Protein AF-A0AA41FDZ3-F1 (afdb_monomer)

Structure (mmCIF, N/CA/C/O backbone):
data_AF-A0AA41FDZ3-F1
#
_entry.id   AF-A0AA41FDZ3-F1
#
loop_
_atom_site.group_PDB
_atom_site.id
_atom_site.type_symbol
_atom_site.label_atom_id
_atom_site.label_alt_id
_atom_site.label_comp_id
_atom_site.label_asym_id
_atom_site.label_entity_id
_atom_site.label_seq_id
_atom_site.pdbx_PDB_ins_code
_atom_site.Cartn_x
_atom_site.Cartn_y
_atom_site.Cartn_z
_atom_site.occupancy
_atom_site.B_iso_or_equiv
_atom_site.auth_seq_id
_atom_site.auth_comp_id
_atom_site.auth_asym_id
_atom_site.auth_atom_id
_atom_site.pdbx_PDB_model_num
ATOM 1 N N . MET A 1 1 ? 16.816 -4.335 -34.795 1.00 42.72 1 MET A N 1
ATOM 2 C CA . MET A 1 1 ? 16.617 -2.910 -34.447 1.00 42.72 1 MET A CA 1
ATOM 3 C C . MET A 1 1 ? 17.411 -2.655 -33.174 1.00 42.72 1 MET A C 1
ATOM 5 O O . MET A 1 1 ? 17.100 -3.293 -32.180 1.00 42.72 1 MET A O 1
ATOM 9 N N . HIS A 1 2 ? 18.463 -1.833 -33.199 1.00 54.09 2 HIS A N 1
ATOM 10 C CA . HIS A 1 2 ? 19.161 -1.452 -31.965 1.00 54.09 2 HIS A CA 1
ATOM 11 C C . HIS A 1 2 ? 18.330 -0.375 -31.263 1.00 54.09 2 HIS A C 1
ATOM 13 O O . HIS A 1 2 ? 18.181 0.725 -31.790 1.00 54.09 2 HIS A O 1
ATOM 19 N N . LEU A 1 3 ? 17.732 -0.713 -30.120 1.00 62.69 3 LEU A N 1
ATOM 20 C CA . LEU A 1 3 ? 17.061 0.259 -29.259 1.00 62.69 3 LEU A CA 1
ATOM 21 C C . LEU A 1 3 ? 18.139 1.152 -28.636 1.00 62.69 3 LEU A C 1
ATOM 23 O O . LEU A 1 3 ? 18.969 0.676 -27.866 1.00 62.69 3 LEU A O 1
ATOM 27 N N . TYR A 1 4 ? 18.158 2.428 -29.016 1.00 70.69 4 TYR A N 1
ATOM 28 C CA . TYR A 1 4 ? 19.061 3.422 -28.443 1.00 70.69 4 TYR A CA 1
ATOM 29 C C . TYR A 1 4 ? 18.312 4.213 -27.369 1.00 70.69 4 TYR A C 1
ATOM 31 O O . TYR A 1 4 ? 17.292 4.840 -27.659 1.00 70.69 4 TYR A O 1
ATOM 39 N N . PHE A 1 5 ? 18.808 4.167 -26.134 1.00 79.25 5 PHE A N 1
ATOM 40 C CA . PHE A 1 5 ? 18.251 4.897 -24.995 1.00 79.25 5 PHE A CA 1
ATOM 41 C C . PHE A 1 5 ? 19.220 6.001 -24.575 1.00 79.25 5 PHE A C 1
ATOM 43 O O . PHE A 1 5 ? 20.420 5.750 -24.470 1.00 79.25 5 PHE A O 1
ATOM 50 N N . HIS A 1 6 ? 18.712 7.204 -24.299 1.00 76.25 6 HIS A N 1
ATOM 51 C CA . HIS A 1 6 ? 19.544 8.338 -23.883 1.00 76.25 6 HIS A CA 1
ATOM 52 C C . HIS A 1 6 ? 19.750 8.356 -22.366 1.00 76.25 6 HIS A C 1
ATOM 54 O O . HIS A 1 6 ? 20.737 8.902 -21.877 1.00 76.25 6 HIS A O 1
ATOM 60 N N . THR A 1 7 ? 18.842 7.730 -21.605 1.00 83.00 7 THR A N 1
ATOM 61 C CA . THR A 1 7 ? 18.973 7.579 -20.150 1.00 83.00 7 THR A CA 1
ATOM 62 C C . THR A 1 7 ? 18.513 6.207 -19.654 1.00 83.00 7 THR A C 1
ATOM 64 O O . THR A 1 7 ? 17.629 5.573 -20.232 1.00 83.00 7 THR A O 1
ATOM 67 N N . ASN A 1 8 ? 19.036 5.779 -18.499 1.00 83.69 8 ASN A N 1
ATOM 68 C CA . ASN A 1 8 ? 18.531 4.594 -17.793 1.00 83.69 8 ASN A CA 1
ATOM 69 C C . ASN A 1 8 ? 17.042 4.733 -17.412 1.00 83.69 8 ASN A C 1
ATOM 71 O O . ASN A 1 8 ? 16.333 3.737 -17.327 1.00 83.69 8 ASN A O 1
ATOM 75 N N . THR A 1 9 ? 16.535 5.957 -17.225 1.00 85.44 9 THR A N 1
ATOM 76 C CA . THR A 1 9 ? 15.107 6.179 -16.934 1.00 85.44 9 THR A CA 1
ATOM 77 C C . THR A 1 9 ? 14.235 5.850 -18.146 1.00 85.44 9 THR A C 1
ATOM 79 O O . THR A 1 9 ? 13.208 5.195 -17.995 1.00 85.44 9 THR A O 1
ATOM 82 N N . GLU A 1 10 ? 14.646 6.259 -19.349 1.00 85.44 10 GLU A N 1
ATOM 83 C CA . GLU A 1 10 ? 13.947 5.917 -20.597 1.00 85.44 10 GLU A CA 1
ATOM 84 C C . GLU A 1 10 ? 13.935 4.410 -20.844 1.00 85.44 10 GLU A C 1
ATOM 86 O O . GLU A 1 10 ? 12.889 3.847 -21.166 1.00 85.44 10 GLU A O 1
ATOM 91 N N . MET A 1 11 ? 15.079 3.757 -20.633 1.00 86.38 11 MET A N 1
ATOM 92 C CA . MET A 1 11 ? 15.204 2.307 -20.759 1.00 86.38 11 MET A CA 1
ATOM 93 C C . MET A 1 11 ? 14.296 1.574 -19.762 1.00 86.38 11 MET A C 1
ATOM 95 O O . MET A 1 11 ? 13.554 0.672 -20.147 1.00 86.38 11 MET A O 1
ATOM 99 N N . ALA A 1 12 ? 14.283 2.003 -18.495 1.00 88.50 12 ALA A N 1
ATOM 100 C CA . ALA A 1 12 ? 13.387 1.445 -17.485 1.00 88.50 12 ALA A CA 1
ATOM 101 C C . ALA A 1 12 ? 11.914 1.638 -17.873 1.00 88.50 12 ALA A C 1
ATOM 103 O O . ALA A 1 12 ? 11.141 0.686 -17.830 1.00 88.50 12 ALA A O 1
ATOM 104 N N . LEU A 1 13 ? 11.520 2.841 -18.307 1.00 89.50 13 LEU A N 1
ATOM 105 C CA . LEU A 1 13 ? 10.152 3.117 -18.752 1.00 89.50 13 LEU A CA 1
ATOM 106 C C . LEU A 1 13 ? 9.740 2.239 -19.934 1.00 89.50 13 LEU A C 1
ATOM 108 O O . LEU A 1 13 ? 8.601 1.780 -19.970 1.00 89.50 13 LEU A O 1
ATOM 112 N N . TYR A 1 14 ? 10.640 2.006 -20.887 1.00 89.81 14 TYR A N 1
ATOM 113 C CA . TYR A 1 14 ? 10.368 1.147 -22.033 1.00 89.81 14 TYR A CA 1
ATOM 114 C C . TYR A 1 14 ? 10.029 -0.281 -21.594 1.00 89.81 14 TYR A C 1
ATOM 116 O O . TYR A 1 14 ? 8.976 -0.798 -21.967 1.00 89.81 14 TYR A O 1
ATOM 124 N N . TYR A 1 15 ? 10.869 -0.889 -20.754 1.00 89.62 15 TYR A N 1
ATOM 125 C CA . TYR A 1 15 ? 10.647 -2.258 -20.290 1.00 89.62 15 TYR A CA 1
ATOM 126 C C . TYR A 1 15 ? 9.465 -2.380 -19.327 1.00 89.62 15 TYR A C 1
ATOM 128 O O . TYR A 1 15 ? 8.700 -3.332 -19.439 1.00 89.62 15 TYR A O 1
ATOM 136 N N . ILE A 1 16 ? 9.243 -1.395 -18.452 1.00 90.75 16 ILE A N 1
ATOM 137 C CA . ILE A 1 16 ? 8.047 -1.345 -17.597 1.00 90.75 16 ILE A CA 1
ATOM 138 C C . ILE A 1 16 ? 6.779 -1.326 -18.460 1.00 90.75 16 ILE A C 1
ATOM 140 O O . ILE A 1 16 ? 5.866 -2.110 -18.229 1.00 90.75 16 ILE A O 1
ATOM 144 N N . LYS A 1 17 ? 6.720 -0.458 -19.479 1.00 90.12 17 LYS A N 1
ATOM 145 C CA . LYS A 1 17 ? 5.572 -0.387 -20.398 1.00 90.12 17 LYS A CA 1
ATOM 146 C C . LYS A 1 17 ? 5.414 -1.647 -21.245 1.00 90.12 17 LYS A C 1
ATOM 148 O O . LYS A 1 17 ? 4.307 -1.939 -21.674 1.00 90.12 17 LYS A O 1
ATOM 153 N N . ALA A 1 18 ? 6.509 -2.340 -21.554 1.00 89.94 18 ALA A N 1
ATOM 154 C CA . ALA A 1 18 ? 6.465 -3.598 -22.289 1.00 89.94 18 ALA A CA 1
ATOM 155 C C . ALA A 1 18 ? 5.857 -4.720 -21.442 1.00 89.94 18 ALA A C 1
ATOM 157 O O . ALA A 1 18 ? 5.025 -5.451 -21.966 1.00 89.94 18 ALA A O 1
ATOM 158 N N . LEU A 1 19 ? 6.238 -4.807 -20.161 1.00 90.12 19 LEU A N 1
ATOM 159 C CA . LEU A 1 19 ? 5.681 -5.774 -19.216 1.00 90.12 19 LEU A CA 1
ATOM 160 C C . LEU A 1 19 ? 4.192 -5.512 -18.991 1.00 90.12 19 LEU A C 1
ATOM 162 O O . LEU A 1 19 ? 3.376 -6.353 -19.311 1.00 90.12 19 LEU A O 1
ATOM 166 N N . LEU A 1 20 ? 3.835 -4.293 -18.579 1.00 88.00 20 LEU A N 1
ATOM 167 C CA . LEU A 1 20 ? 2.453 -3.935 -18.237 1.00 88.00 20 LEU A CA 1
ATOM 168 C C . LEU A 1 20 ? 1.492 -3.892 -19.445 1.00 88.00 20 LEU A C 1
ATOM 170 O O . LEU A 1 20 ? 0.330 -3.532 -19.279 1.00 88.00 20 LEU A O 1
ATOM 174 N N . ARG A 1 21 ? 1.961 -4.165 -20.671 1.00 86.62 21 ARG A N 1
ATOM 175 C CA . ARG A 1 21 ? 1.150 -4.068 -21.898 1.00 86.62 21 ARG A CA 1
ATOM 176 C C . ARG A 1 21 ? 0.067 -5.143 -21.975 1.00 86.62 21 ARG A C 1
ATOM 178 O O . ARG A 1 21 ? -0.922 -4.941 -22.676 1.00 86.62 21 ARG A O 1
ATOM 185 N N . ASP A 1 22 ? 0.271 -6.271 -21.308 1.00 83.94 22 ASP A N 1
ATOM 186 C CA . ASP A 1 22 ? -0.723 -7.343 -21.185 1.00 83.94 22 ASP A CA 1
ATOM 187 C C . ASP A 1 22 ? -2.006 -6.888 -20.469 1.00 83.94 22 ASP A C 1
ATOM 189 O O . ASP A 1 22 ? -3.071 -7.459 -20.694 1.00 83.94 22 ASP A O 1
ATOM 193 N N . GLY A 1 23 ? -1.928 -5.801 -19.696 1.00 78.88 23 GLY A N 1
ATOM 194 C CA . GLY A 1 23 ? -3.042 -5.287 -18.917 1.00 78.88 23 GLY A CA 1
ATOM 195 C C . GLY A 1 23 ? -3.265 -6.060 -17.621 1.00 78.88 23 GLY A C 1
ATOM 196 O O . GLY A 1 23 ? -4.296 -5.839 -16.990 1.00 78.88 23 GLY A O 1
ATOM 197 N N . ASP A 1 24 ? -2.328 -6.911 -17.201 1.00 83.38 24 ASP A N 1
ATOM 198 C CA . ASP A 1 24 ? -2.421 -7.693 -15.969 1.00 83.38 24 ASP A CA 1
ATOM 199 C C . ASP A 1 24 ? -1.805 -6.957 -14.760 1.00 83.38 24 ASP A C 1
ATOM 201 O O . ASP A 1 24 ? -1.210 -5.877 -14.861 1.00 83.38 24 ASP A O 1
ATOM 205 N N . GLU A 1 25 ? -2.030 -7.497 -13.556 1.00 87.06 25 GLU A N 1
ATOM 206 C CA . GLU A 1 25 ? -1.458 -6.955 -12.321 1.00 87.06 25 GLU A CA 1
ATOM 207 C C . GLU A 1 25 ? -0.028 -7.464 -12.107 1.00 87.06 25 GLU A C 1
ATOM 209 O O . GLU A 1 25 ? 0.167 -8.652 -11.856 1.00 87.06 25 GLU A O 1
ATOM 214 N N . HIS A 1 26 ? 0.957 -6.562 -12.041 1.00 88.50 26 HIS A N 1
ATOM 215 C CA . HIS A 1 26 ? 2.345 -6.939 -11.755 1.00 88.50 26 HIS A CA 1
ATOM 216 C C . HIS A 1 26 ? 2.837 -6.365 -10.420 1.00 88.50 26 HIS A C 1
ATOM 218 O O . HIS A 1 26 ? 2.756 -5.148 -10.183 1.00 88.50 26 HIS A O 1
ATOM 224 N N . PRO A 1 27 ? 3.373 -7.204 -9.514 1.00 90.50 27 PRO A N 1
ATOM 225 C CA . PRO A 1 27 ? 4.053 -6.751 -8.317 1.00 90.50 27 PRO A CA 1
ATOM 226 C C . PRO A 1 27 ? 5.405 -6.107 -8.644 1.00 90.50 27 PRO A C 1
ATOM 228 O O . PRO A 1 27 ? 6.071 -6.418 -9.626 1.00 90.50 27 PRO A O 1
ATOM 231 N N . MET A 1 28 ? 5.854 -5.229 -7.749 1.00 89.38 28 MET A N 1
ATOM 232 C CA . MET A 1 28 ? 7.104 -4.484 -7.880 1.00 89.38 28 MET A CA 1
ATOM 233 C C . MET A 1 28 ? 8.313 -5.409 -8.074 1.00 89.38 28 MET A C 1
ATOM 235 O O . MET A 1 28 ? 9.204 -5.075 -8.845 1.00 89.38 28 MET A O 1
ATOM 239 N N . SER A 1 29 ? 8.347 -6.552 -7.382 1.00 90.25 29 SER A N 1
ATOM 240 C CA . SER A 1 29 ? 9.418 -7.548 -7.512 1.00 90.25 29 SER A CA 1
ATOM 241 C C . SER A 1 29 ? 9.530 -8.084 -8.936 1.00 90.25 29 SER A C 1
ATOM 243 O O . SER A 1 29 ? 10.619 -8.099 -9.489 1.00 90.25 29 SER A O 1
ATOM 245 N N . GLU A 1 30 ? 8.404 -8.423 -9.560 1.00 90.88 30 GLU A N 1
ATOM 246 C CA . GLU A 1 30 ? 8.377 -8.925 -10.934 1.00 90.88 30 GLU A CA 1
ATOM 247 C C . GLU A 1 30 ? 8.815 -7.850 -11.932 1.00 90.88 30 GLU A C 1
ATOM 249 O O . GLU A 1 30 ? 9.619 -8.111 -12.823 1.00 90.88 30 GLU A O 1
ATOM 254 N N . ILE A 1 31 ? 8.362 -6.608 -11.730 1.00 90.38 31 ILE A N 1
ATOM 255 C CA . ILE A 1 31 ? 8.790 -5.466 -12.546 1.00 90.38 31 ILE A CA 1
ATOM 256 C C . ILE A 1 31 ? 10.305 -5.254 -12.421 1.00 90.38 31 ILE A C 1
ATOM 258 O O . ILE A 1 31 ? 10.975 -4.989 -13.420 1.00 90.38 31 ILE A O 1
ATOM 262 N N . TYR A 1 32 ? 10.862 -5.372 -11.213 1.00 89.94 32 TYR A N 1
ATOM 263 C CA . TYR A 1 32 ? 12.305 -5.278 -11.005 1.00 89.94 32 TYR A CA 1
ATOM 264 C C . TYR A 1 32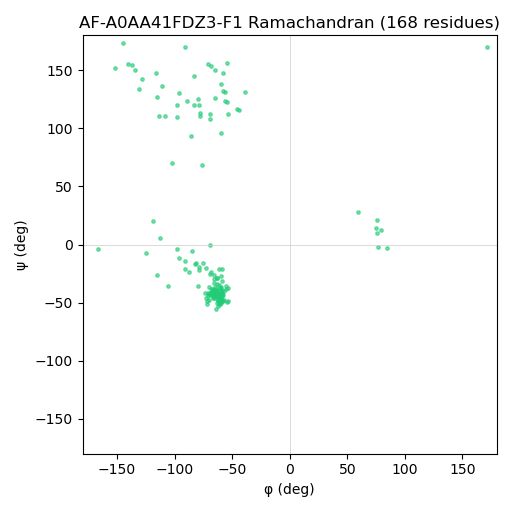 ? 13.057 -6.375 -11.734 1.00 89.94 32 TYR A C 1
ATOM 266 O O . TYR A 1 32 ? 13.977 -6.058 -12.487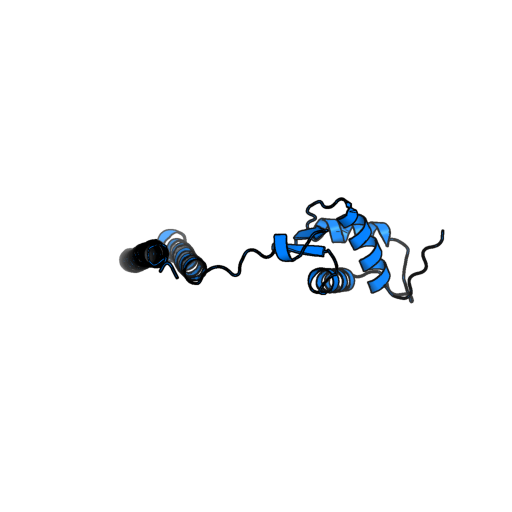 1.00 89.94 32 TYR A O 1
ATOM 274 N N . ASP A 1 33 ? 12.672 -7.628 -11.514 1.00 90.12 33 ASP A N 1
ATOM 275 C CA . ASP A 1 33 ? 13.351 -8.778 -12.096 1.00 90.12 33 ASP A CA 1
ATOM 276 C C . ASP A 1 33 ? 13.309 -8.684 -13.620 1.00 90.12 33 ASP A C 1
ATOM 278 O O . ASP A 1 33 ? 14.354 -8.743 -14.263 1.00 90.12 33 ASP A O 1
ATOM 282 N N . TYR A 1 34 ? 12.142 -8.382 -14.196 1.00 91.06 34 TYR A N 1
ATOM 283 C CA . TYR A 1 34 ? 11.978 -8.207 -15.635 1.00 91.06 34 TYR A CA 1
ATOM 284 C C . TYR A 1 34 ? 12.858 -7.087 -16.200 1.00 91.06 34 TYR A C 1
ATOM 286 O O . TYR A 1 34 ? 13.576 -7.291 -17.181 1.00 91.06 34 TYR A O 1
ATOM 294 N N . VAL A 1 35 ? 12.834 -5.891 -15.602 1.00 88.50 35 VAL A N 1
ATOM 295 C CA . VAL A 1 35 ? 13.633 -4.762 -16.103 1.00 88.50 35 VAL A CA 1
ATOM 296 C C . VAL A 1 35 ? 15.122 -5.057 -15.955 1.00 88.50 35 VAL A C 1
ATOM 298 O O . VAL A 1 35 ? 15.883 -4.798 -16.883 1.00 88.50 35 VAL A O 1
ATOM 301 N N . MET A 1 36 ? 15.549 -5.621 -14.826 1.00 87.31 36 MET A N 1
ATOM 302 C CA . MET A 1 36 ? 16.954 -5.947 -14.587 1.00 87.31 36 MET A CA 1
ATOM 303 C C . MET A 1 36 ? 17.440 -7.032 -15.550 1.00 87.31 36 MET A C 1
ATOM 305 O O . MET A 1 36 ? 18.499 -6.847 -16.139 1.00 87.31 36 MET A O 1
ATOM 309 N N . GLU A 1 37 ? 16.664 -8.099 -15.773 1.00 87.75 37 GLU A N 1
ATOM 310 C CA . GLU A 1 37 ? 16.939 -9.171 -16.743 1.00 87.75 37 GLU A CA 1
ATOM 311 C C . GLU A 1 37 ? 17.159 -8.603 -18.151 1.00 87.75 37 GLU A C 1
ATOM 313 O O . GLU A 1 37 ? 18.185 -8.869 -18.776 1.00 87.75 37 GLU A O 1
ATOM 318 N N . ASN A 1 38 ? 16.248 -7.738 -18.608 1.00 85.12 38 ASN A N 1
ATOM 319 C CA . ASN A 1 38 ? 16.300 -7.129 -19.939 1.00 85.12 38 ASN A CA 1
ATOM 320 C C . ASN A 1 38 ? 17.361 -6.019 -20.073 1.00 85.12 38 ASN A C 1
ATOM 322 O O . ASN A 1 38 ? 17.721 -5.631 -21.185 1.00 85.12 38 ASN A O 1
ATOM 326 N N . CYS A 1 39 ? 17.880 -5.507 -18.954 1.00 78.88 39 CYS A N 1
ATOM 327 C CA . CYS A 1 39 ? 18.964 -4.524 -18.929 1.00 78.88 39 CYS A CA 1
ATOM 328 C C . CYS A 1 39 ? 20.345 -5.153 -18.689 1.00 78.88 39 CYS A C 1
ATOM 330 O O . CYS A 1 39 ? 21.344 -4.429 -18.727 1.00 78.88 39 CYS A O 1
ATOM 332 N N . LYS A 1 40 ? 20.449 -6.471 -18.448 1.00 72.19 40 LYS A N 1
ATOM 333 C CA . LYS A 1 40 ? 21.747 -7.147 -18.278 1.00 72.19 40 LYS A CA 1
ATOM 334 C C . LYS A 1 40 ? 22.628 -6.862 -19.503 1.00 72.19 40 LYS A C 1
ATOM 336 O O . LYS A 1 40 ? 22.246 -7.109 -20.644 1.00 72.19 40 LYS A O 1
ATOM 341 N N . GLY A 1 41 ? 23.805 -6.282 -19.260 1.00 62.50 41 GLY A N 1
ATOM 342 C CA . GLY A 1 41 ? 24.769 -5.914 -20.305 1.00 62.50 41 GLY A CA 1
ATOM 343 C C . GLY A 1 41 ? 24.544 -4.556 -20.985 1.00 62.50 41 GLY A C 1
ATOM 344 O O . GLY A 1 41 ? 25.381 -4.159 -21.789 1.00 62.50 41 GLY A O 1
ATOM 345 N N . HIS A 1 42 ? 23.480 -3.818 -20.647 1.00 65.00 42 HIS A N 1
ATOM 346 C CA . HIS A 1 42 ? 23.214 -2.477 -21.175 1.00 65.00 42 HIS A CA 1
ATOM 347 C C . HIS A 1 42 ? 23.438 -1.424 -20.083 1.00 65.00 42 HIS A 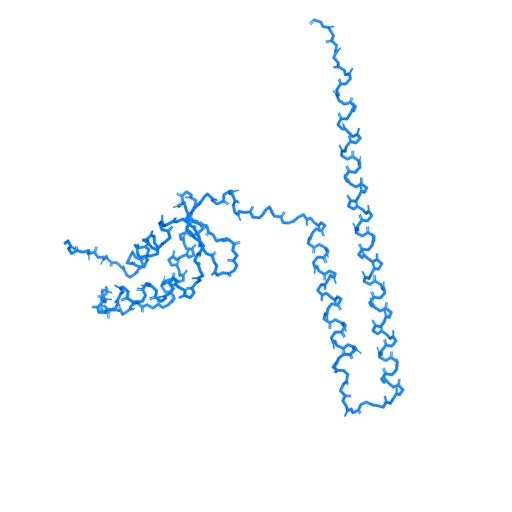C 1
ATOM 349 O O . HIS A 1 42 ? 22.685 -1.336 -19.114 1.00 65.00 42 HIS A O 1
ATOM 355 N N . ALA A 1 43 ? 24.487 -0.617 -20.242 1.00 64.56 43 ALA A N 1
ATOM 356 C CA . ALA A 1 43 ? 24.755 0.544 -19.400 1.00 64.56 43 ALA A CA 1
ATOM 357 C C . ALA A 1 43 ? 24.617 1.809 -20.248 1.00 64.56 43 ALA A C 1
ATOM 359 O O . ALA A 1 43 ? 25.434 2.066 -21.134 1.00 64.56 43 ALA A O 1
ATOM 360 N N . VAL A 1 44 ? 23.579 2.603 -19.990 1.00 61.69 44 VAL A N 1
ATOM 361 C CA . VAL A 1 44 ? 23.432 3.910 -20.634 1.00 61.69 44 VAL A CA 1
ATOM 362 C C . VAL A 1 44 ? 24.335 4.891 -19.888 1.00 61.69 44 VAL A C 1
ATOM 364 O O . VAL A 1 44 ? 24.249 5.005 -18.668 1.00 61.69 44 VAL A O 1
ATOM 367 N N . MET A 1 45 ? 25.234 5.570 -20.607 1.00 59.66 45 MET A N 1
ATOM 368 C CA . MET A 1 45 ? 26.234 6.490 -20.033 1.00 59.66 45 MET A CA 1
ATOM 369 C C . MET A 1 45 ? 27.199 5.838 -19.020 1.00 59.66 45 MET A C 1
ATOM 371 O O . MET A 1 45 ? 27.706 6.505 -18.124 1.00 59.66 45 MET A O 1
ATOM 375 N N . GLY A 1 46 ? 27.462 4.531 -19.142 1.00 66.19 46 GLY A N 1
ATOM 376 C CA . GLY A 1 46 ? 28.419 3.818 -18.283 1.00 66.19 46 GLY A CA 1
ATOM 377 C C . GLY A 1 46 ? 27.914 3.489 -16.873 1.00 66.19 46 GLY A C 1
ATOM 378 O O . GLY A 1 46 ? 28.619 2.810 -16.128 1.00 66.19 46 GLY A O 1
ATOM 379 N N . GLU A 1 47 ? 26.694 3.896 -16.509 1.00 73.56 47 GLU A N 1
ATOM 380 C CA . GLU A 1 47 ? 26.072 3.498 -15.247 1.00 73.56 47 GLU A CA 1
ATOM 381 C C . GLU A 1 47 ? 25.141 2.290 -15.436 1.00 73.56 47 GLU A C 1
ATOM 383 O O . GLU A 1 47 ? 24.265 2.318 -16.309 1.00 73.56 47 GLU A O 1
ATOM 388 N N . PRO A 1 48 ? 25.268 1.239 -14.605 1.00 77.75 48 PRO A N 1
ATOM 389 C CA . PRO A 1 48 ? 24.346 0.114 -14.645 1.00 77.75 48 PRO A CA 1
ATOM 390 C C . PRO A 1 48 ? 22.954 0.530 -14.158 1.00 77.75 48 PRO A C 1
ATOM 392 O O . PRO A 1 48 ? 22.804 1.434 -13.329 1.00 77.75 48 PRO A O 1
ATOM 395 N N . MET A 1 49 ? 21.931 -0.182 -14.631 1.00 84.56 49 MET A N 1
ATOM 396 C CA . MET A 1 49 ? 20.566 -0.031 -14.130 1.00 84.56 49 MET A CA 1
ATOM 397 C C . MET A 1 49 ? 20.520 -0.263 -12.611 1.00 84.56 49 MET A C 1
ATOM 399 O O . MET A 1 49 ? 21.039 -1.256 -12.103 1.00 84.56 49 MET A O 1
ATOM 403 N N . ARG A 1 50 ? 19.879 0.656 -11.878 1.00 86.25 50 ARG A N 1
ATOM 404 C CA . ARG A 1 50 ? 19.688 0.568 -10.422 1.00 86.25 50 ARG A CA 1
ATOM 405 C C . ARG A 1 50 ? 18.209 0.453 -10.083 1.00 86.25 50 ARG A C 1
ATOM 407 O O . ARG A 1 50 ? 17.370 1.097 -10.711 1.00 86.25 50 ARG A O 1
ATOM 414 N N . ALA A 1 51 ? 17.904 -0.258 -9.000 1.00 85.12 51 ALA A N 1
ATOM 415 C CA . ALA A 1 51 ? 16.540 -0.378 -8.486 1.00 85.12 51 ALA A CA 1
ATOM 416 C C . ALA A 1 51 ? 15.882 0.991 -8.217 1.00 85.12 51 ALA A C 1
ATOM 418 O O . ALA A 1 51 ? 14.699 1.178 -8.482 1.00 85.12 51 ALA A O 1
ATOM 419 N N . THR A 1 52 ? 16.644 1.989 -7.764 1.00 87.12 52 THR A N 1
ATOM 420 C CA . THR A 1 52 ? 16.132 3.349 -7.525 1.00 87.12 52 THR A CA 1
ATOM 421 C C . THR A 1 52 ? 15.639 4.040 -8.799 1.00 87.12 52 THR A C 1
ATOM 423 O O . THR A 1 52 ? 14.651 4.776 -8.755 1.00 87.12 52 THR A O 1
ATOM 426 N N . VAL A 1 53 ? 16.279 3.779 -9.944 1.00 88.25 53 VAL A N 1
ATOM 427 C CA . VAL A 1 53 ? 15.869 4.315 -11.250 1.00 88.25 53 VAL A CA 1
ATOM 428 C C . VAL A 1 53 ? 14.547 3.686 -11.680 1.00 88.25 53 VAL A C 1
ATOM 430 O O . VAL A 1 53 ? 13.636 4.406 -12.083 1.00 88.25 53 VAL A O 1
ATOM 433 N N . ILE A 1 54 ? 14.403 2.370 -11.504 1.00 89.00 54 ILE A N 1
ATOM 434 C CA . ILE A 1 54 ? 13.166 1.631 -11.798 1.00 89.00 54 ILE A CA 1
ATOM 435 C C . ILE A 1 54 ? 12.020 2.124 -10.899 1.00 89.00 54 ILE A C 1
ATOM 437 O O . ILE A 1 54 ? 10.936 2.418 -11.400 1.00 89.00 54 ILE A O 1
ATOM 441 N N . SER A 1 55 ? 12.261 2.312 -9.592 1.00 87.12 55 SER A N 1
ATOM 442 C CA . SER A 1 55 ? 11.271 2.893 -8.667 1.00 87.12 55 SER A CA 1
ATOM 443 C C . SER A 1 55 ? 10.797 4.268 -9.116 1.00 87.12 55 SER A C 1
ATOM 445 O O . SER A 1 55 ? 9.598 4.538 -9.117 1.00 87.12 55 SER A O 1
ATOM 447 N N . SER A 1 56 ? 11.740 5.143 -9.473 1.00 87.62 56 SER A N 1
ATOM 448 C CA . SER A 1 56 ? 11.451 6.514 -9.889 1.00 87.62 56 SER A CA 1
ATOM 449 C C . SER A 1 56 ? 10.671 6.542 -11.205 1.00 87.62 56 SER A C 1
ATOM 451 O O . SER A 1 56 ? 9.646 7.216 -11.302 1.00 87.62 56 SER A O 1
ATOM 453 N N . ALA A 1 57 ? 11.096 5.748 -12.193 1.00 88.88 57 ALA A N 1
ATOM 454 C CA . ALA A 1 57 ? 10.415 5.596 -13.474 1.00 88.88 57 ALA A CA 1
ATOM 455 C C . ALA A 1 57 ? 8.969 5.118 -13.293 1.00 88.88 57 ALA A C 1
ATOM 457 O O . ALA A 1 57 ? 8.041 5.725 -13.826 1.00 88.88 57 ALA A O 1
ATOM 458 N N . LEU A 1 58 ? 8.766 4.077 -12.485 1.00 87.62 58 LEU A N 1
ATOM 459 C CA . LEU A 1 58 ? 7.447 3.509 -12.236 1.00 87.62 58 LEU A CA 1
ATOM 460 C C . LEU A 1 58 ? 6.542 4.459 -11.441 1.00 87.62 58 LEU A C 1
ATOM 462 O O . LEU A 1 58 ? 5.355 4.580 -11.736 1.00 87.62 58 LEU A O 1
ATOM 466 N N . TRP A 1 59 ? 7.098 5.176 -10.460 1.00 85.56 59 TRP A N 1
ATOM 467 C CA . TRP A 1 59 ? 6.361 6.205 -9.728 1.00 85.56 59 TRP A CA 1
ATOM 468 C C . TRP A 1 59 ? 5.912 7.336 -10.654 1.00 85.56 59 TRP A C 1
ATOM 470 O O . TRP A 1 59 ? 4.753 7.740 -10.592 1.00 85.56 59 TRP A O 1
ATOM 480 N N . ARG A 1 60 ? 6.784 7.817 -11.550 1.00 84.88 60 ARG A N 1
ATOM 481 C CA . ARG A 1 60 ? 6.411 8.828 -12.552 1.00 84.88 60 ARG A CA 1
ATOM 482 C C . ARG A 1 60 ? 5.331 8.296 -13.482 1.00 84.88 60 ARG A C 1
ATOM 484 O O . ARG A 1 60 ? 4.355 8.994 -13.721 1.00 84.88 60 ARG A O 1
ATOM 491 N N . LEU A 1 61 ? 5.468 7.058 -13.951 1.00 85.75 61 LEU A N 1
ATOM 492 C CA . LEU A 1 61 ? 4.496 6.430 -14.839 1.00 85.75 61 LEU A CA 1
ATOM 493 C C . LEU A 1 61 ? 3.101 6.349 -14.197 1.00 85.75 61 LEU A C 1
ATOM 495 O O . LEU A 1 61 ? 2.123 6.694 -14.846 1.00 85.75 61 LEU A O 1
ATOM 499 N N . ALA A 1 62 ? 3.010 5.969 -12.922 1.00 82.12 62 ALA A N 1
ATOM 500 C CA . ALA A 1 62 ? 1.734 5.814 -12.222 1.00 82.12 62 ALA A CA 1
ATOM 501 C C . ALA A 1 62 ? 1.088 7.131 -11.744 1.00 82.12 62 ALA A C 1
ATOM 503 O O . ALA A 1 62 ? -0.099 7.132 -11.437 1.00 82.12 62 ALA A O 1
ATOM 504 N N . ASN A 1 63 ? 1.852 8.226 -11.636 1.00 77.50 63 ASN A N 1
ATOM 505 C CA . ASN A 1 63 ? 1.363 9.524 -11.138 1.00 77.50 63 ASN A CA 1
ATOM 506 C C . ASN A 1 63 ? 1.341 10.628 -12.209 1.00 77.50 63 ASN A C 1
ATOM 508 O O . ASN A 1 63 ? 1.093 11.785 -11.884 1.00 77.50 63 ASN A O 1
ATOM 512 N N . THR A 1 64 ? 1.640 10.302 -13.469 1.00 79.56 64 THR A N 1
ATOM 513 C CA . T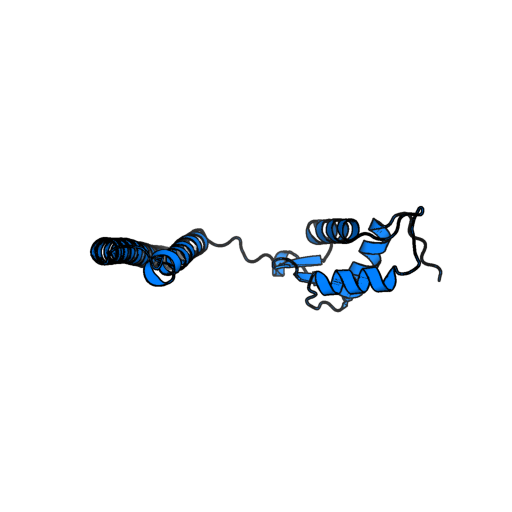HR A 1 64 ? 1.500 11.251 -14.580 1.00 79.56 64 THR A CA 1
ATOM 514 C C . THR A 1 64 ? 0.096 11.136 -15.156 1.00 79.56 64 THR A C 1
ATOM 516 O O . THR A 1 64 ? -0.304 10.058 -15.599 1.00 79.56 64 THR A O 1
ATOM 519 N N . ASP A 1 65 ? -0.637 12.247 -15.183 1.00 66.44 65 ASP A N 1
ATOM 520 C CA . ASP A 1 65 ? -1.976 12.293 -15.764 1.00 66.44 65 ASP A CA 1
ATOM 521 C C . ASP A 1 65 ? -1.952 11.864 -17.238 1.00 66.44 65 ASP A C 1
ATOM 523 O O . ASP A 1 65 ? -1.116 12.308 -18.025 1.00 66.44 65 ASP A O 1
ATOM 527 N N . GLY A 1 66 ? -2.866 10.965 -17.614 1.00 67.81 66 GLY A N 1
ATOM 528 C CA . GLY A 1 66 ? -2.965 10.451 -18.983 1.00 67.81 66 GLY A CA 1
ATOM 529 C C . GLY A 1 66 ? -1.895 9.425 -19.376 1.00 67.81 66 GLY A C 1
ATOM 530 O O . GLY A 1 66 ? -1.819 9.061 -20.547 1.00 67.81 66 GLY A O 1
ATOM 531 N N . SER A 1 67 ? -1.083 8.921 -18.437 1.00 76.94 67 SER A N 1
ATOM 532 C CA . SER A 1 67 ? -0.082 7.887 -18.739 1.00 76.94 67 SER A CA 1
ATOM 533 C C . SER A 1 67 ? -0.691 6.546 -19.165 1.00 76.94 67 SER A C 1
ATOM 535 O O . SER A 1 67 ? -0.032 5.787 -19.874 1.00 76.94 67 SER A O 1
ATOM 537 N N . GLY A 1 68 ? -1.921 6.253 -18.727 1.00 80.00 68 GLY A N 1
ATOM 538 C CA . GLY A 1 68 ? -2.586 4.965 -18.931 1.00 80.00 68 GLY A CA 1
ATOM 539 C C . GLY A 1 68 ? -2.060 3.841 -18.032 1.00 80.00 68 GLY A C 1
ATOM 540 O O . GLY A 1 68 ? -2.333 2.679 -18.309 1.00 80.00 68 GLY A O 1
ATOM 541 N N . TYR A 1 69 ? -1.299 4.158 -16.978 1.00 83.38 69 TYR A N 1
ATOM 542 C CA . TYR A 1 69 ? -0.805 3.185 -15.999 1.00 83.38 69 TYR A CA 1
ATOM 543 C C . TYR A 1 69 ? -1.148 3.641 -14.588 1.00 83.38 69 TYR A C 1
ATOM 545 O O . TYR A 1 69 ? -1.060 4.826 -14.266 1.00 83.38 69 TYR A O 1
ATOM 553 N N . CYS A 1 70 ? -1.492 2.693 -13.722 1.00 80.56 70 CYS A N 1
ATOM 554 C CA . CYS A 1 70 ? -1.966 2.992 -12.379 1.00 80.56 70 CYS A CA 1
ATOM 555 C C . CYS A 1 70 ? -1.350 2.063 -11.329 1.00 80.56 70 CYS A C 1
ATOM 557 O O . CYS A 1 70 ? -0.935 0.936 -11.608 1.00 80.56 70 CYS A O 1
ATOM 559 N N . ARG A 1 71 ? -1.281 2.562 -10.089 1.00 83.19 71 ARG A N 1
ATOM 560 C CA . ARG A 1 71 ? -0.880 1.771 -8.922 1.00 83.19 71 ARG A CA 1
ATOM 561 C C . ARG A 1 71 ? -2.127 1.303 -8.177 1.00 83.19 71 ARG A C 1
ATOM 563 O O . ARG A 1 71 ? -2.768 2.106 -7.506 1.00 83.19 71 ARG A O 1
ATOM 570 N N . LEU A 1 72 ? -2.409 0.004 -8.229 1.00 75.12 72 LEU A N 1
ATOM 571 C CA . LEU A 1 72 ? -3.585 -0.614 -7.603 1.00 75.12 72 LEU A CA 1
ATOM 572 C C . LEU A 1 72 ? -3.479 -0.656 -6.075 1.00 75.12 72 LEU A C 1
ATOM 574 O O . LEU A 1 72 ? -4.368 -0.242 -5.333 1.00 75.12 72 LEU A O 1
ATOM 578 N N . ARG A 1 73 ? -2.351 -1.175 -5.587 1.00 74.62 73 ARG A N 1
ATOM 579 C CA . ARG A 1 73 ? -2.022 -1.305 -4.162 1.00 74.62 73 ARG A CA 1
ATOM 580 C C . ARG A 1 73 ? -0.531 -1.079 -3.963 1.00 74.62 73 ARG A C 1
ATOM 582 O O . ARG A 1 73 ? 0.217 -0.899 -4.922 1.00 74.62 73 ARG A O 1
ATOM 589 N N . ARG A 1 74 ? -0.081 -1.024 -2.705 1.00 77.56 74 ARG A N 1
ATOM 590 C CA . ARG A 1 74 ? 1.343 -0.827 -2.396 1.00 77.56 74 ARG A CA 1
ATOM 591 C C . ARG A 1 74 ? 2.170 -1.883 -3.139 1.00 77.56 74 ARG A C 1
ATOM 593 O O . ARG A 1 74 ? 2.074 -3.061 -2.822 1.00 77.56 74 ARG A O 1
ATOM 600 N N . GLY A 1 75 ? 2.965 -1.427 -4.106 1.00 83.06 75 GLY A N 1
ATOM 601 C CA . GLY A 1 75 ? 3.851 -2.277 -4.893 1.00 83.06 75 GLY A CA 1
ATOM 602 C C . GLY A 1 75 ? 3.173 -3.133 -5.966 1.00 83.06 75 GLY A C 1
ATOM 603 O O . GLY A 1 75 ? 3.784 -4.118 -6.341 1.00 83.06 75 GLY A O 1
ATOM 604 N N . VAL A 1 76 ? 1.963 -2.813 -6.444 1.00 85.62 76 VAL A N 1
ATOM 605 C CA . VAL A 1 76 ? 1.326 -3.519 -7.578 1.00 85.62 76 VAL A CA 1
ATOM 606 C C . VAL A 1 76 ? 0.809 -2.519 -8.607 1.00 85.62 76 VAL A C 1
ATOM 608 O O . VAL A 1 76 ? 0.177 -1.524 -8.233 1.00 85.62 76 VAL A O 1
ATOM 611 N N . TYR A 1 77 ? 1.090 -2.791 -9.881 1.00 88.00 77 TYR A N 1
ATOM 612 C CA . TYR A 1 77 ? 0.899 -1.878 -11.006 1.00 88.00 77 TYR A CA 1
ATOM 613 C C . TYR A 1 77 ? 0.231 -2.582 -12.187 1.00 88.00 77 TYR A C 1
ATOM 615 O O . TYR A 1 77 ? 0.416 -3.779 -12.367 1.00 88.00 77 TYR A O 1
ATOM 623 N N . GLN A 1 78 ? -0.532 -1.825 -12.975 1.00 86.75 78 GLN A N 1
ATOM 624 C CA . GLN A 1 78 ? -1.278 -2.323 -14.133 1.00 86.75 78 GLN A CA 1
ATOM 625 C C . GLN A 1 78 ? -1.440 -1.206 -15.175 1.00 86.75 78 GLN A C 1
ATOM 627 O O . GLN A 1 78 ? -1.478 -0.017 -14.824 1.00 86.75 78 GLN A O 1
ATOM 632 N N . MET A 1 79 ? -1.557 -1.575 -16.452 1.00 85.88 79 MET A N 1
ATOM 633 C CA . MET A 1 79 ? -2.006 -0.671 -17.514 1.00 85.88 79 MET A CA 1
ATOM 634 C C . MET A 1 79 ? -3.532 -0.534 -17.480 1.00 85.88 79 MET A C 1
ATOM 636 O O . MET A 1 79 ? -4.266 -1.507 -17.606 1.00 85.88 79 MET A O 1
ATOM 640 N N . GLY A 1 80 ? -4.022 0.685 -17.286 1.00 74.44 80 GLY A N 1
ATOM 641 C CA . GLY A 1 80 ? -5.445 0.964 -17.157 1.00 74.44 80 GLY A CA 1
ATOM 642 C C . GLY A 1 80 ? -5.729 2.400 -16.733 1.00 74.44 80 GLY A C 1
ATOM 643 O O . GLY A 1 80 ? -4.828 3.155 -16.357 1.00 74.44 80 GLY A O 1
ATOM 644 N N . ASP A 1 81 ? -7.006 2.780 -16.791 1.00 62.81 81 ASP A N 1
ATOM 645 C CA . ASP A 1 81 ? -7.433 4.117 -16.393 1.00 62.81 81 ASP A CA 1
ATOM 646 C C . ASP A 1 81 ? -7.209 4.340 -14.891 1.00 62.81 81 ASP A C 1
ATOM 648 O O . ASP A 1 81 ? -7.778 3.601 -14.079 1.00 62.81 81 ASP A O 1
ATOM 652 N N . PRO A 1 82 ? -6.503 5.414 -14.485 1.00 55.50 82 PRO A N 1
ATOM 653 C CA . PRO A 1 82 ? -6.328 5.757 -13.071 1.00 55.50 82 PRO A CA 1
ATOM 654 C C . PRO A 1 82 ? -7.669 5.977 -12.350 1.00 55.50 82 PRO A C 1
ATOM 656 O O . PRO A 1 82 ? -7.759 5.834 -11.133 1.00 55.50 82 PRO A O 1
ATOM 659 N N . LYS A 1 83 ? -8.738 6.272 -13.103 1.00 52.44 83 LYS A N 1
ATOM 660 C CA . LYS A 1 83 ? -10.100 6.464 -12.589 1.00 52.44 83 LYS A CA 1
ATOM 661 C C . LYS A 1 83 ? -10.854 5.165 -12.284 1.00 52.44 83 LYS A C 1
ATOM 663 O O . LYS A 1 83 ? -11.784 5.215 -11.492 1.00 52.44 83 LYS A O 1
ATOM 668 N N . LYS A 1 84 ? -10.478 4.017 -12.868 1.00 53.16 84 LYS A N 1
ATOM 669 C CA . LYS A 1 84 ? -11.081 2.710 -12.517 1.00 53.16 84 LYS A CA 1
ATOM 670 C C . LYS A 1 84 ? -10.463 2.099 -11.257 1.00 53.16 84 LYS A C 1
ATOM 672 O O . LYS A 1 84 ? -11.036 1.184 -10.678 1.00 53.16 84 LYS A O 1
ATOM 677 N N . THR A 1 85 ? -9.295 2.590 -10.844 1.00 48.28 85 THR A N 1
ATOM 678 C CA . THR A 1 85 ? -8.448 1.963 -9.819 1.00 48.28 85 THR A CA 1
ATOM 679 C C . THR A 1 85 ? -8.084 2.874 -8.657 1.00 48.28 85 THR A C 1
ATOM 681 O O . THR A 1 85 ? -7.565 2.390 -7.647 1.00 48.28 85 THR A O 1
ATOM 684 N N . MET A 1 86 ? -8.422 4.167 -8.719 1.00 49.88 86 MET A N 1
ATOM 685 C CA . MET A 1 86 ? -8.638 4.935 -7.502 1.00 49.88 86 MET A CA 1
ATOM 686 C C . MET A 1 86 ? -9.774 4.261 -6.736 1.00 49.88 86 MET A C 1
ATOM 688 O O . MET A 1 86 ? -10.945 4.521 -6.994 1.00 49.88 86 MET A O 1
ATOM 692 N N . ARG A 1 87 ? -9.424 3.392 -5.774 1.00 53.00 87 ARG A N 1
ATOM 693 C CA . ARG A 1 87 ? -10.288 3.169 -4.614 1.00 53.00 87 ARG A CA 1
ATOM 694 C C . ARG A 1 87 ? -10.715 4.558 -4.186 1.00 53.00 87 ARG A C 1
ATOM 696 O O . ARG A 1 87 ? -9.838 5.368 -3.864 1.00 53.00 87 ARG A O 1
ATOM 703 N N . GLU A 1 88 ? -12.011 4.827 -4.279 1.00 55.12 88 GLU A N 1
ATOM 704 C CA . GLU A 1 88 ? -12.615 6.057 -3.796 1.00 55.12 88 GLU A CA 1
ATOM 705 C C . GLU A 1 88 ? -11.924 6.424 -2.488 1.00 55.12 88 GLU A C 1
ATOM 707 O O . GLU A 1 88 ? -11.667 5.546 -1.651 1.00 55.12 88 GLU A O 1
ATOM 712 N N . THR A 1 89 ? -11.502 7.686 -2.358 1.00 58.47 89 THR A N 1
ATOM 713 C CA . THR A 1 89 ? -10.925 8.164 -1.102 1.00 58.47 89 THR A CA 1
ATOM 714 C C . THR A 1 89 ? -11.837 7.680 0.005 1.00 58.47 89 THR A C 1
ATOM 716 O O . THR A 1 89 ? -13.018 8.034 -0.015 1.00 58.47 89 THR A O 1
ATOM 719 N N . PRO A 1 90 ? -11.330 6.825 0.904 1.00 64.88 90 PRO A N 1
ATOM 720 C CA . PRO A 1 90 ? -12.220 6.096 1.766 1.00 64.88 90 PRO A CA 1
ATOM 721 C C . PRO A 1 90 ? -13.031 7.067 2.590 1.00 64.88 90 PRO A C 1
ATOM 723 O O . PRO A 1 90 ? -12.484 8.070 3.074 1.00 64.88 90 PRO A O 1
ATOM 726 N N . SER A 1 91 ? -14.318 6.768 2.725 1.00 75.12 91 SER A N 1
ATOM 727 C CA . SER A 1 91 ? -15.235 7.639 3.445 1.00 75.12 91 SER A CA 1
ATOM 728 C C . SER A 1 91 ? -14.709 7.908 4.860 1.00 75.12 91 SER A C 1
ATOM 730 O O . SER A 1 91 ? -13.912 7.140 5.418 1.00 75.12 91 SER A O 1
ATOM 732 N N . LEU A 1 92 ? -15.133 9.020 5.465 1.00 79.50 92 LEU A N 1
ATOM 733 C CA . LEU A 1 92 ? -14.736 9.352 6.838 1.00 79.50 92 LEU A CA 1
ATOM 734 C C . LEU A 1 92 ? -15.045 8.193 7.802 1.00 79.50 92 LEU A C 1
ATOM 736 O O . LEU A 1 92 ? -14.211 7.867 8.648 1.00 79.50 92 LEU A O 1
ATOM 740 N N . TYR A 1 93 ? -16.167 7.501 7.587 1.00 81.69 93 TYR A N 1
ATOM 741 C CA . TYR A 1 93 ? -16.540 6.284 8.301 1.00 81.69 93 TYR A CA 1
ATOM 742 C C . TYR A 1 93 ? -15.540 5.137 8.097 1.00 81.69 93 TYR A C 1
ATOM 744 O O . TYR A 1 93 ? -15.017 4.587 9.066 1.00 81.69 93 TYR A O 1
ATOM 752 N N . GLU A 1 94 ? -15.182 4.808 6.854 1.00 77.50 94 GLU A N 1
ATOM 753 C CA . GLU A 1 94 ? -14.203 3.749 6.572 1.00 77.50 94 GLU A CA 1
ATOM 754 C C . GLU A 1 94 ? -12.806 4.052 7.130 1.00 77.50 94 GLU A C 1
ATOM 756 O O . GLU A 1 94 ? -12.015 3.140 7.412 1.00 77.50 94 GLU A O 1
ATOM 761 N N . ARG A 1 95 ? -12.447 5.336 7.240 1.00 82.75 95 ARG A N 1
ATOM 762 C CA . ARG A 1 95 ? -11.214 5.760 7.915 1.00 82.75 95 ARG A CA 1
ATOM 763 C C . ARG A 1 95 ? -11.333 5.541 9.421 1.00 82.75 95 ARG A C 1
ATOM 765 O O . ARG A 1 95 ? -10.430 4.930 9.993 1.00 82.75 95 ARG A O 1
ATOM 772 N N . ALA A 1 96 ? -12.438 5.959 10.036 1.00 83.75 96 ALA A N 1
ATOM 773 C CA . ALA A 1 96 ? -12.690 5.784 11.464 1.00 83.75 96 ALA A CA 1
ATOM 774 C C . ALA A 1 96 ? -12.697 4.299 11.874 1.00 83.75 96 ALA A C 1
ATOM 776 O O . ALA A 1 96 ? -11.946 3.905 12.766 1.00 83.75 96 ALA A O 1
ATOM 777 N N . ILE A 1 97 ? -13.427 3.442 11.150 1.00 87.12 97 ILE A N 1
ATOM 778 C CA . ILE A 1 97 ? -13.484 1.994 11.416 1.00 87.12 97 ILE A CA 1
ATOM 779 C C . ILE A 1 97 ? -12.104 1.339 11.332 1.00 87.12 97 ILE A C 1
ATOM 781 O O . ILE A 1 97 ? -11.776 0.474 12.150 1.00 87.12 97 ILE A O 1
ATOM 785 N N . ARG A 1 98 ? -11.261 1.746 10.374 1.00 85.44 98 ARG A N 1
ATOM 786 C CA . ARG A 1 98 ? -9.891 1.223 10.270 1.00 85.44 98 ARG A CA 1
ATOM 787 C C . ARG A 1 98 ? -9.012 1.626 11.442 1.00 85.44 98 ARG A C 1
ATOM 789 O O . ARG A 1 98 ? -8.220 0.800 11.889 1.00 85.44 98 ARG A O 1
ATOM 796 N N . ILE A 1 99 ? -9.132 2.864 11.918 1.00 88.88 99 ILE A N 1
ATOM 797 C CA . ILE A 1 99 ? -8.376 3.350 13.078 1.00 88.88 99 ILE A CA 1
ATOM 798 C C . ILE A 1 99 ? -8.769 2.545 14.319 1.00 88.88 99 ILE A C 1
ATOM 800 O O . ILE A 1 99 ? -7.895 1.977 14.970 1.00 88.88 99 ILE A O 1
ATOM 804 N N . VAL A 1 100 ? -10.073 2.414 14.580 1.00 88.81 100 VAL A N 1
ATOM 805 C CA . VAL A 1 100 ? -10.593 1.655 15.728 1.00 88.81 100 VAL A CA 1
ATOM 806 C C . VAL A 1 100 ? -10.168 0.188 15.650 1.00 88.81 100 VAL A C 1
ATOM 808 O O . VAL A 1 100 ? -9.567 -0.329 16.585 1.00 88.81 100 VAL A O 1
ATOM 811 N N . SER A 1 101 ? -10.353 -0.459 14.496 1.00 86.38 101 SER A N 1
ATOM 812 C CA . SER A 1 101 ? -9.978 -1.872 14.314 1.00 86.38 101 SER A CA 1
ATOM 813 C C . SER A 1 101 ? -8.472 -2.119 14.456 1.00 86.38 101 SER A C 1
ATOM 815 O O . SER A 1 101 ? -8.041 -3.212 14.825 1.00 86.38 101 SER A O 1
ATOM 817 N N . ARG A 1 102 ? -7.640 -1.122 14.131 1.00 87.94 102 ARG A N 1
ATOM 818 C CA . ARG A 1 102 ? -6.193 -1.201 14.339 1.00 87.94 102 ARG A CA 1
ATOM 819 C C . ARG A 1 102 ? -5.846 -1.094 15.823 1.00 87.94 102 ARG A C 1
ATOM 821 O O . ARG A 1 102 ? -5.063 -1.915 16.295 1.00 87.94 102 ARG A O 1
ATOM 828 N N . ALA A 1 103 ? -6.447 -0.140 16.535 1.00 86.94 103 ALA A N 1
ATOM 829 C CA . ALA A 1 103 ? -6.262 0.017 17.975 1.00 86.94 103 ALA A CA 1
ATOM 830 C C . ALA A 1 103 ? -6.686 -1.250 18.737 1.00 86.94 103 ALA A C 1
ATOM 832 O O . ALA A 1 103 ? -5.924 -1.735 19.569 1.00 86.94 103 ALA A O 1
ATOM 833 N N . GLU A 1 104 ? -7.834 -1.847 18.386 1.00 85.56 104 GLU A N 1
ATOM 834 C CA . GLU A 1 104 ? -8.307 -3.117 18.963 1.00 85.56 104 GLU A CA 1
ATOM 835 C C . GLU A 1 104 ? -7.244 -4.220 18.845 1.00 85.56 104 GLU A C 1
ATOM 837 O O . GLU A 1 104 ? -6.918 -4.887 19.825 1.00 85.56 104 GLU A O 1
ATOM 842 N N . ARG A 1 105 ? -6.656 -4.391 17.652 1.00 84.06 105 ARG A N 1
ATOM 843 C CA . ARG A 1 105 ? -5.653 -5.435 17.401 1.00 84.06 105 ARG A CA 1
ATOM 844 C C . ARG A 1 105 ? -4.358 -5.205 18.181 1.00 84.06 105 ARG A C 1
ATOM 846 O O . ARG A 1 105 ? -3.819 -6.151 18.752 1.00 84.06 105 ARG A O 1
ATOM 853 N N . GLU A 1 106 ? -3.846 -3.976 18.180 1.00 85.12 106 GLU A N 1
ATOM 854 C CA . GLU A 1 106 ? -2.593 -3.626 18.865 1.00 85.12 106 GLU A CA 1
ATOM 855 C C . GLU A 1 106 ? -2.728 -3.770 20.393 1.00 85.12 106 GLU A C 1
ATOM 857 O O . GLU A 1 106 ? -1.831 -4.304 21.053 1.00 85.12 106 GLU A O 1
ATOM 862 N N . LEU A 1 107 ? -3.880 -3.385 20.952 1.00 83.6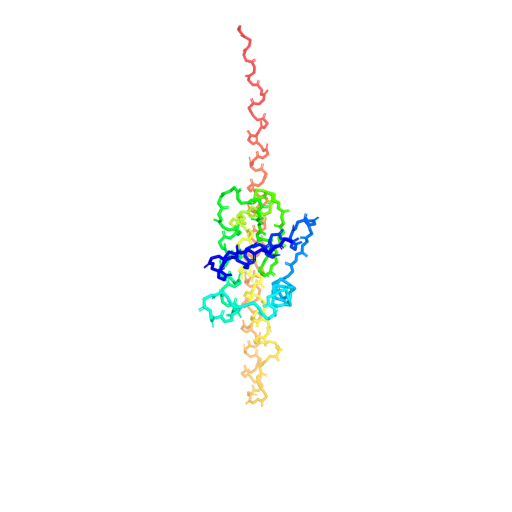9 107 LEU A N 1
ATOM 863 C CA . LEU A 1 107 ? -4.161 -3.511 22.383 1.00 83.69 107 LEU A CA 1
ATOM 864 C C . LEU A 1 107 ? -4.421 -4.959 22.799 1.00 83.69 107 LEU A C 1
ATOM 866 O O . LEU A 1 107 ? -3.882 -5.395 23.814 1.00 83.69 107 LEU A O 1
ATOM 870 N N . ALA A 1 108 ? -5.172 -5.730 22.007 1.00 80.38 108 ALA A N 1
ATOM 871 C CA . ALA A 1 108 ? -5.370 -7.153 22.274 1.00 80.38 108 ALA A CA 1
ATOM 872 C C . ALA A 1 108 ? -4.029 -7.908 22.296 1.00 80.38 108 ALA A C 1
ATOM 874 O O . ALA A 1 108 ? -3.777 -8.694 23.207 1.00 80.38 108 ALA A O 1
ATOM 875 N N . GLY A 1 109 ? -3.127 -7.613 21.353 1.00 76.50 109 GLY A N 1
ATOM 876 C CA . GLY A 1 109 ? -1.777 -8.183 21.348 1.00 76.50 109 GLY A CA 1
ATOM 877 C C . GLY A 1 109 ? -0.958 -7.799 22.585 1.00 76.50 109 GLY A C 1
ATOM 878 O O . GLY A 1 109 ? -0.296 -8.650 23.177 1.00 76.50 109 GLY A O 1
ATOM 879 N N . SER A 1 110 ? -1.035 -6.537 23.010 1.00 76.62 110 SER A N 1
ATOM 880 C CA . SER A 1 110 ? -0.272 -6.027 24.158 1.00 76.62 110 SER A CA 1
ATOM 881 C C . SER A 1 110 ? -0.768 -6.572 25.503 1.00 76.62 110 SER A C 1
ATOM 883 O O . SER A 1 110 ? 0.042 -6.984 26.325 1.00 76.62 110 SER A O 1
ATOM 885 N N . PHE A 1 111 ? -2.086 -6.612 25.724 1.00 72.69 111 PHE A N 1
ATOM 886 C CA . PHE A 1 111 ? -2.671 -6.986 27.019 1.00 72.69 111 PHE A CA 1
ATOM 887 C C . PHE A 1 111 ? -2.971 -8.480 27.182 1.00 72.69 111 PHE A C 1
ATOM 889 O O . PHE A 1 111 ? -3.092 -8.941 28.313 1.00 72.69 111 PHE A O 1
ATOM 896 N N . TYR A 1 112 ? -3.109 -9.249 26.097 1.00 67.75 112 TYR A N 1
ATOM 897 C CA . TYR A 1 112 ? -3.488 -10.668 26.191 1.00 67.75 112 TYR A CA 1
ATOM 898 C C . TYR A 1 112 ? -2.410 -11.638 25.707 1.00 67.75 112 TYR A C 1
ATOM 900 O O . TYR A 1 112 ? -2.394 -12.774 26.173 1.00 67.75 112 TYR A O 1
ATOM 908 N N . VAL A 1 113 ? -1.520 -11.222 24.798 1.00 62.69 113 VAL A N 1
ATOM 909 C CA . VAL A 1 113 ? -0.528 -12.125 24.183 1.00 62.69 113 VAL A CA 1
ATOM 910 C C . VAL A 1 113 ? 0.886 -11.891 24.722 1.00 62.69 113 VAL A C 1
ATOM 912 O O . VAL A 1 113 ? 1.623 -12.854 24.896 1.00 62.69 113 VAL A O 1
ATOM 915 N N . ASN A 1 114 ? 1.255 -10.640 25.023 1.00 60.31 114 ASN A N 1
ATOM 916 C CA . ASN A 1 114 ? 2.645 -10.252 25.304 1.00 60.31 114 ASN A CA 1
ATOM 917 C C . ASN A 1 114 ? 2.884 -9.671 26.713 1.00 60.31 114 ASN A C 1
ATOM 919 O O . ASN A 1 114 ? 3.873 -8.966 26.912 1.00 60.31 114 ASN A O 1
ATOM 923 N N . LEU A 1 115 ? 2.005 -9.925 27.691 1.00 63.50 115 LEU A N 1
ATOM 924 C CA . LEU A 1 115 ? 2.309 -9.576 29.084 1.00 63.50 115 LEU A CA 1
ATOM 925 C C . LEU A 1 115 ? 3.432 -10.501 29.577 1.00 63.50 115 LEU A C 1
ATOM 927 O O . LEU A 1 115 ? 3.234 -11.703 29.735 1.00 63.50 115 LEU A O 1
ATOM 931 N N . ASP A 1 116 ? 4.616 -9.920 29.736 1.00 60.97 116 ASP A N 1
ATOM 932 C CA . ASP A 1 116 ? 5.885 -10.615 29.937 1.00 60.97 116 ASP A CA 1
ATOM 933 C C . ASP A 1 116 ? 5.894 -11.533 31.176 1.00 60.97 116 ASP A C 1
ATOM 935 O O . ASP A 1 116 ? 5.268 -11.246 32.205 1.00 60.97 116 ASP A O 1
ATOM 939 N N . GLN A 1 117 ? 6.646 -12.635 31.085 1.00 63.72 117 GLN A N 1
ATOM 940 C CA . GLN A 1 117 ? 6.819 -13.636 32.147 1.00 63.72 117 GLN A CA 1
ATOM 941 C C . GLN A 1 117 ? 7.770 -13.110 33.233 1.00 63.72 117 GLN A C 1
ATOM 943 O O . GLN A 1 117 ? 8.890 -13.578 33.406 1.00 63.72 117 GLN A O 1
ATOM 948 N N . GLY A 1 118 ? 7.321 -12.099 33.966 1.00 66.94 118 GLY A N 1
ATOM 949 C CA . GLY A 1 118 ? 8.069 -11.502 35.076 1.00 66.94 118 GLY A CA 1
ATOM 950 C C . GLY A 1 118 ? 7.239 -10.582 35.967 1.00 66.94 118 GLY A C 1
ATOM 951 O O . GLY A 1 118 ? 7.747 -10.093 36.973 1.00 66.94 118 GLY A O 1
ATOM 952 N N . MET A 1 119 ? 5.969 -10.348 35.620 1.00 71.06 119 MET A N 1
ATOM 953 C CA . MET A 1 119 ? 5.052 -9.566 36.444 1.00 71.06 119 MET A CA 1
ATOM 954 C C . MET A 1 119 ? 4.424 -10.421 37.543 1.00 71.06 119 MET A C 1
ATOM 956 O O . MET A 1 119 ? 4.117 -11.598 37.340 1.00 71.06 119 MET A O 1
ATOM 960 N N . ASP A 1 120 ? 4.189 -9.817 38.706 1.00 83.00 120 ASP A N 1
ATOM 961 C CA . ASP A 1 120 ? 3.406 -10.463 39.749 1.00 83.00 120 ASP A CA 1
ATOM 962 C C . ASP A 1 120 ? 1.950 -10.665 39.290 1.00 83.00 120 ASP A C 1
ATOM 964 O O . ASP A 1 120 ? 1.397 -9.896 38.496 1.00 83.00 120 ASP A O 1
ATOM 968 N N . LEU A 1 121 ? 1.314 -11.720 39.804 1.00 81.00 121 LEU A N 1
ATOM 969 C CA . LEU A 1 121 ? -0.027 -12.133 39.386 1.00 81.00 121 LEU A CA 1
ATOM 970 C C . LEU A 1 121 ? -1.080 -11.031 39.588 1.00 81.00 121 LEU A C 1
ATOM 972 O O . LEU A 1 121 ? -2.035 -10.947 38.818 1.00 81.00 121 LEU A O 1
ATOM 976 N N . LYS A 1 122 ? -0.920 -10.179 40.606 1.00 86.50 122 LYS A N 1
ATOM 977 C CA . LYS A 1 122 ? -1.877 -9.108 40.890 1.00 86.50 122 LYS A CA 1
ATOM 978 C C . LYS A 1 122 ? -1.777 -8.010 39.832 1.00 86.50 122 LYS A C 1
ATOM 980 O O . LYS A 1 122 ? -2.797 -7.656 39.245 1.00 86.50 122 LYS A O 1
ATOM 985 N N . THR A 1 123 ? -0.566 -7.547 39.532 1.00 83.25 123 THR A N 1
ATOM 986 C CA . THR A 1 123 ? -0.313 -6.572 38.459 1.00 83.25 123 THR A CA 1
ATOM 987 C C . THR A 1 123 ? -0.751 -7.112 37.100 1.00 83.25 123 THR A C 1
ATOM 989 O O . THR A 1 123 ? -1.337 -6.383 36.301 1.00 83.25 123 THR A O 1
ATOM 992 N N . PHE A 1 124 ? -0.553 -8.408 36.848 1.00 82.56 124 PHE A N 1
ATOM 993 C CA . PHE A 1 124 ? -1.047 -9.066 35.639 1.00 82.56 124 PHE A CA 1
ATOM 994 C C . PHE A 1 124 ? -2.579 -9.007 35.518 1.00 82.56 124 PHE A C 1
ATOM 996 O O . PHE A 1 124 ? -3.102 -8.625 34.470 1.00 82.56 124 PHE A O 1
ATOM 1003 N N . ILE A 1 125 ? -3.310 -9.343 36.587 1.00 85.00 125 ILE A N 1
ATOM 1004 C CA . ILE A 1 125 ? -4.782 -9.306 36.600 1.00 85.00 125 ILE A CA 1
ATOM 1005 C C . ILE A 1 125 ? -5.298 -7.872 36.425 1.00 85.00 125 ILE A C 1
ATOM 1007 O O . ILE A 1 125 ? -6.236 -7.644 35.657 1.00 85.00 125 ILE A O 1
ATOM 1011 N N . GLU A 1 126 ? -4.690 -6.898 37.104 1.00 87.00 126 GLU A N 1
ATOM 1012 C CA . GLU A 1 126 ? -5.063 -5.485 36.973 1.00 87.00 126 GLU A CA 1
ATOM 1013 C C . GLU A 1 126 ? -4.817 -4.968 35.547 1.00 87.00 126 GLU A C 1
ATOM 1015 O O . GLU A 1 126 ? -5.698 -4.325 34.969 1.00 87.00 126 GLU A O 1
ATOM 1020 N N . ALA A 1 127 ? -3.684 -5.324 34.933 1.00 83.88 127 ALA A N 1
ATOM 1021 C CA . ALA A 1 127 ? -3.374 -4.975 33.548 1.00 83.88 127 ALA A CA 1
ATOM 1022 C C . ALA A 1 127 ? -4.364 -5.604 32.555 1.00 83.88 127 ALA A C 1
ATOM 1024 O O . ALA A 1 127 ? -4.849 -4.917 31.656 1.00 83.88 127 ALA A O 1
ATOM 1025 N N . GLN A 1 128 ? -4.726 -6.881 32.728 1.00 83.81 128 GLN A N 1
ATOM 1026 C CA . GLN A 1 128 ? -5.743 -7.518 3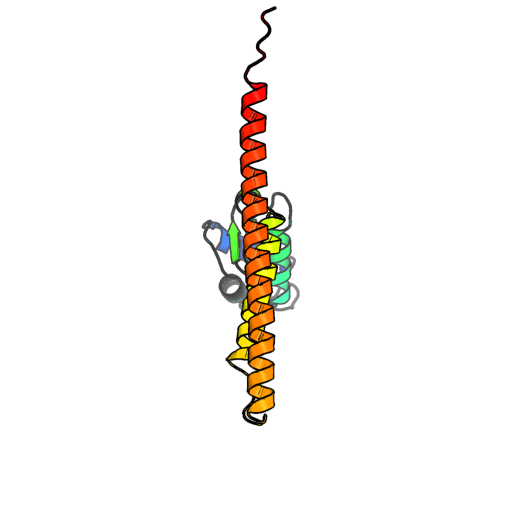1.885 1.00 83.81 128 GLN A CA 1
ATOM 1027 C C . GLN A 1 128 ? -7.116 -6.862 32.030 1.00 83.81 128 GLN A C 1
ATOM 1029 O O . GLN A 1 128 ? -7.818 -6.675 31.033 1.00 83.81 128 GLN A O 1
ATOM 1034 N N . LYS A 1 129 ? -7.506 -6.490 33.256 1.00 88.75 129 LYS A N 1
ATOM 1035 C CA . LYS A 1 129 ? -8.772 -5.798 33.506 1.00 88.75 129 LYS A CA 1
ATOM 1036 C C . LYS A 1 129 ? -8.803 -4.438 32.807 1.00 88.75 129 LYS A C 1
ATOM 1038 O O . LYS A 1 129 ? -9.760 -4.157 32.091 1.00 88.75 129 LYS A O 1
ATOM 1043 N N . ALA A 1 130 ? -7.736 -3.650 32.935 1.00 87.25 130 ALA A N 1
ATOM 1044 C CA . ALA A 1 130 ? -7.605 -2.378 32.229 1.00 87.25 130 ALA A CA 1
ATOM 1045 C C . ALA A 1 130 ? -7.651 -2.570 30.702 1.00 87.25 130 ALA A C 1
ATOM 1047 O O . ALA A 1 130 ? -8.377 -1.861 30.007 1.00 87.25 130 ALA A O 1
ATOM 1048 N N . GLY A 1 131 ? -6.942 -3.576 30.177 1.00 86.94 131 GLY A N 1
ATOM 1049 C CA . GLY A 1 131 ? -6.977 -3.924 28.756 1.00 86.94 131 GLY A CA 1
ATOM 1050 C C . GLY A 1 131 ? -8.385 -4.271 28.263 1.00 86.94 131 GLY A C 1
ATOM 1051 O O . GLY A 1 131 ? -8.793 -3.811 27.198 1.00 86.94 131 GLY A O 1
ATOM 1052 N N . ARG A 1 132 ? -9.159 -5.031 29.050 1.00 87.62 132 ARG A N 1
ATOM 1053 C CA . ARG A 1 132 ? -10.563 -5.349 28.748 1.00 87.62 132 ARG A CA 1
ATOM 1054 C C . ARG A 1 132 ? -11.436 -4.099 28.692 1.00 87.62 132 ARG A C 1
ATOM 1056 O O . ARG A 1 132 ? -12.135 -3.912 27.705 1.00 87.62 132 ARG A O 1
ATOM 1063 N N . GLU A 1 133 ? -11.342 -3.223 29.689 1.00 91.69 133 GLU A N 1
ATOM 1064 C CA . GLU A 1 133 ? -12.131 -1.984 29.733 1.00 91.69 133 GLU A CA 1
ATOM 1065 C C . GLU A 1 133 ? -11.860 -1.075 28.523 1.00 91.69 133 GLU A C 1
ATOM 1067 O O . GLU A 1 133 ? -12.775 -0.437 28.001 1.00 91.69 133 GLU A O 1
ATOM 1072 N N . VAL A 1 134 ? -10.611 -1.015 28.047 1.00 90.00 134 VAL A N 1
ATOM 1073 C CA . VAL A 1 134 ? -10.267 -0.245 26.842 1.00 90.00 134 VAL A CA 1
ATOM 1074 C C . VAL A 1 134 ? -10.836 -0.900 25.581 1.00 90.00 134 VAL A C 1
ATOM 1076 O O . VAL A 1 134 ? -11.375 -0.195 24.728 1.00 90.00 134 VAL A O 1
ATOM 1079 N N . LEU A 1 135 ? -10.753 -2.228 25.454 1.00 88.88 135 LEU A N 1
ATOM 1080 C CA . LEU A 1 135 ? -11.331 -2.944 24.312 1.00 88.88 135 LEU A CA 1
ATOM 1081 C C . LEU A 1 135 ? -12.858 -2.807 24.261 1.00 88.88 135 LEU A C 1
ATOM 1083 O O . LEU A 1 135 ? -13.400 -2.580 23.182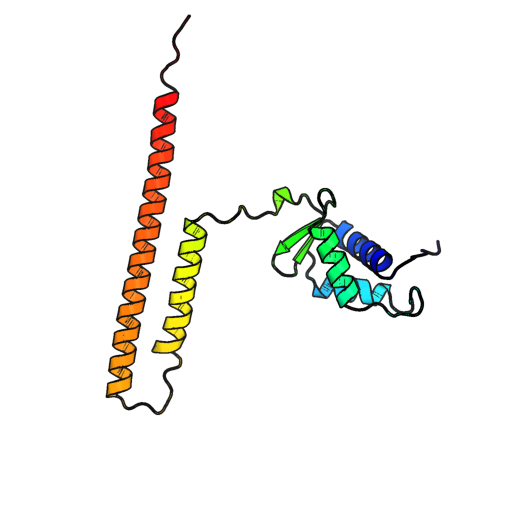 1.00 88.88 135 LEU A O 1
ATOM 1087 N N . ASP A 1 136 ? -13.538 -2.857 25.406 1.00 91.94 136 ASP A N 1
ATOM 1088 C CA . ASP A 1 136 ? -14.991 -2.668 25.481 1.00 91.94 136 ASP A CA 1
ATOM 1089 C C . ASP A 1 136 ? -15.394 -1.264 24.997 1.00 91.94 136 ASP A C 1
ATOM 1091 O O . ASP A 1 136 ? -16.335 -1.117 24.214 1.00 91.94 136 ASP A O 1
ATOM 1095 N N . LYS A 1 137 ? -14.634 -0.226 25.379 1.00 93.94 137 LYS A N 1
ATOM 1096 C CA . LYS A 1 137 ? -14.839 1.149 24.885 1.00 93.94 137 LYS A CA 1
ATOM 1097 C C . LYS A 1 137 ? -14.606 1.271 23.379 1.00 93.94 137 LYS A C 1
ATOM 1099 O O . LYS A 1 137 ? -15.361 1.963 22.702 1.00 93.94 137 LYS A O 1
ATOM 1104 N N . LEU A 1 138 ? -13.589 0.603 22.833 1.00 91.38 138 LEU A N 1
ATOM 1105 C CA . LEU A 1 138 ? -13.366 0.579 21.382 1.00 91.38 138 LEU A CA 1
ATOM 1106 C C . LEU A 1 138 ? -14.517 -0.113 20.643 1.00 91.38 138 LEU A C 1
ATOM 1108 O O . LEU A 1 138 ? -14.952 0.385 19.603 1.00 91.38 138 LEU A O 1
ATOM 1112 N N . GLY A 1 139 ? -15.062 -1.189 21.216 1.00 90.44 139 GLY A N 1
ATOM 1113 C CA . GLY A 1 139 ? -16.257 -1.857 20.706 1.00 90.44 139 GLY A CA 1
ATOM 1114 C C . GLY A 1 139 ? -17.485 -0.941 20.689 1.00 90.44 139 GLY A C 1
ATOM 1115 O O . GLY A 1 139 ? -18.198 -0.898 19.686 1.00 90.44 139 GLY A O 1
ATOM 1116 N N . GLN A 1 140 ? -17.696 -0.153 21.749 1.00 92.69 140 GLN A N 1
ATOM 1117 C CA . GLN A 1 140 ? -18.767 0.853 21.807 1.00 92.69 140 GLN A CA 1
ATOM 1118 C C . GLN A 1 140 ? -18.605 1.919 20.719 1.00 92.69 140 GLN A C 1
ATOM 1120 O O . GLN A 1 140 ? -19.533 2.141 19.946 1.00 92.69 140 GLN A O 1
ATOM 1125 N N . ILE A 1 141 ? -17.405 2.493 20.572 1.00 91.50 141 ILE A N 1
ATOM 1126 C CA . ILE A 1 141 ? -17.109 3.480 19.518 1.00 91.50 141 ILE A CA 1
ATOM 1127 C C . ILE A 1 141 ? -17.398 2.896 18.128 1.00 91.50 141 ILE A C 1
ATOM 1129 O O . ILE A 1 141 ? -17.935 3.572 17.254 1.00 91.50 141 ILE A O 1
ATOM 1133 N N . LYS A 1 142 ? -17.061 1.624 17.898 1.00 89.25 142 LYS A N 1
ATOM 1134 C CA . LYS A 1 142 ? -17.324 0.943 16.625 1.00 89.25 142 LYS A CA 1
ATOM 1135 C C . LYS A 1 142 ? -18.821 0.779 16.350 1.00 89.25 142 LYS A C 1
ATOM 1137 O O . LYS A 1 142 ? -19.241 0.950 15.206 1.00 89.25 142 LYS A O 1
ATOM 1142 N N . ALA A 1 143 ? -19.605 0.461 17.380 1.00 89.94 143 ALA A N 1
ATOM 1143 C CA . ALA A 1 143 ? -21.057 0.354 17.287 1.00 89.94 143 ALA A CA 1
ATOM 1144 C C . ALA A 1 143 ? -21.708 1.720 17.014 1.00 89.94 143 ALA A C 1
ATOM 1146 O O . ALA A 1 143 ? -22.540 1.824 16.117 1.00 89.94 143 ALA A O 1
ATOM 1147 N N . GLU A 1 144 ? -21.273 2.774 17.707 1.00 90.94 144 GLU A N 1
ATOM 1148 C CA . GLU A 1 144 ? -21.734 4.151 17.475 1.00 90.94 144 GLU A CA 1
ATOM 1149 C C . GLU A 1 144 ? -21.401 4.634 16.061 1.00 90.94 144 GLU A C 1
ATOM 1151 O O . GLU A 1 144 ? -22.249 5.205 15.379 1.00 90.94 144 GLU A O 1
ATOM 1156 N N . LEU A 1 145 ? -20.187 4.348 15.575 1.00 88.31 145 LEU A N 1
ATOM 1157 C CA . LEU A 1 145 ? -19.809 4.638 14.193 1.00 88.31 145 LEU A CA 1
ATOM 1158 C C . LEU A 1 145 ? -20.746 3.938 13.202 1.00 88.31 145 LEU A C 1
ATOM 1160 O O . LEU A 1 145 ? -21.133 4.544 12.205 1.00 88.31 145 LEU A O 1
ATOM 1164 N N . ALA A 1 146 ? -21.090 2.669 13.444 1.00 86.88 146 ALA A N 1
ATOM 1165 C CA . ALA A 1 146 ? -21.998 1.922 12.575 1.00 86.88 146 ALA A CA 1
ATOM 1166 C C . ALA A 1 146 ? -23.421 2.503 12.590 1.00 86.88 146 ALA A C 1
ATOM 1168 O O . ALA A 1 146 ? -24.021 2.636 11.525 1.00 86.88 146 ALA A O 1
ATOM 1169 N N . ALA A 1 147 ? -23.922 2.908 13.761 1.00 87.50 147 ALA A N 1
ATOM 1170 C CA . ALA A 1 147 ? -25.217 3.571 13.895 1.00 87.50 147 ALA A CA 1
ATOM 1171 C C . ALA A 1 147 ? -25.252 4.911 13.140 1.00 87.50 147 ALA A C 1
ATOM 1173 O O . ALA A 1 147 ? -26.131 5.113 12.308 1.00 87.50 147 ALA A O 1
ATOM 1174 N N . MET A 1 148 ? -24.242 5.771 13.324 1.00 85.19 148 MET A N 1
ATOM 1175 C CA . MET A 1 148 ? -24.141 7.049 12.602 1.00 85.19 148 MET A CA 1
ATOM 1176 C C . MET A 1 148 ? -24.064 6.861 11.082 1.00 85.19 148 MET A C 1
ATOM 1178 O O . MET A 1 148 ? -24.639 7.644 10.331 1.00 85.19 148 MET A O 1
ATOM 1182 N N . GLN A 1 149 ? -23.367 5.823 10.608 1.00 83.94 149 GLN A N 1
ATOM 1183 C CA . GLN A 1 149 ? -23.314 5.515 9.178 1.00 83.94 149 GLN A CA 1
ATOM 1184 C C . GLN A 1 149 ? -24.688 5.099 8.638 1.00 83.94 149 GLN A C 1
ATOM 11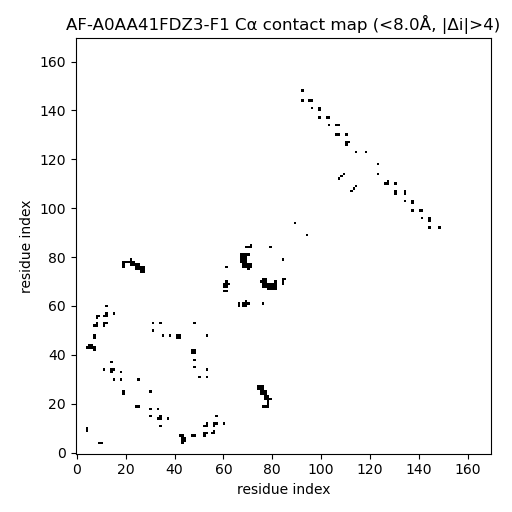86 O O . GLN A 1 149 ? -25.037 5.502 7.530 1.00 83.94 149 GLN A O 1
ATOM 1191 N N . GLN A 1 150 ? -25.450 4.322 9.413 1.00 79.56 150 GLN A N 1
ATOM 1192 C CA . GLN A 1 150 ? -26.798 3.885 9.054 1.00 79.56 150 GLN A CA 1
ATOM 1193 C C . GLN A 1 150 ? -27.798 5.054 9.047 1.00 79.56 150 GLN A C 1
ATOM 1195 O O . GLN A 1 150 ? -28.608 5.166 8.128 1.00 79.56 150 GLN A O 1
ATOM 1200 N N . GLU A 1 151 ? -27.715 5.957 10.025 1.00 79.38 151 GLU A N 1
ATOM 1201 C CA . GLU A 1 151 ? -28.515 7.189 10.066 1.00 79.38 151 GLU A CA 1
ATOM 1202 C C . GLU A 1 151 ? -28.233 8.073 8.843 1.00 79.38 151 GLU A C 1
ATOM 1204 O O . GLU A 1 151 ? -29.161 8.456 8.134 1.00 79.38 151 GLU A O 1
ATOM 1209 N N . PHE A 1 152 ? -26.956 8.293 8.508 1.00 73.00 152 PHE A N 1
ATOM 1210 C CA . PHE A 1 152 ? -26.566 9.066 7.323 1.00 73.00 152 PHE A CA 1
ATOM 1211 C C . PHE A 1 152 ? -27.045 8.456 5.999 1.00 73.00 152 PHE A C 1
ATOM 1213 O O . PHE A 1 152 ? -27.331 9.192 5.050 1.00 73.00 152 PHE A O 1
ATOM 1220 N N . THR A 1 153 ? -27.098 7.124 5.887 1.00 73.38 153 THR A N 1
ATOM 1221 C CA . THR A 1 153 ? -27.658 6.466 4.696 1.00 73.38 153 THR A CA 1
ATOM 1222 C C . THR A 1 153 ? -29.174 6.624 4.628 1.00 73.38 153 THR A C 1
ATOM 1224 O O . THR A 1 153 ? -29.687 6.975 3.568 1.00 73.38 153 THR A O 1
ATOM 1227 N N . ASN A 1 154 ? -29.875 6.482 5.756 1.00 70.25 154 ASN A N 1
ATOM 1228 C CA . ASN A 1 154 ? -31.332 6.617 5.817 1.00 70.25 154 ASN A CA 1
ATOM 1229 C C . ASN A 1 154 ? -31.796 8.060 5.528 1.00 70.25 154 ASN A C 1
ATOM 1231 O O . ASN A 1 154 ? -32.792 8.268 4.836 1.00 70.25 154 ASN A O 1
ATOM 1235 N N . GLU A 1 155 ? -31.069 9.075 6.012 1.00 62.19 155 GLU A N 1
ATOM 1236 C CA . GLU A 1 155 ? -31.370 10.488 5.730 1.00 62.19 155 GLU A CA 1
ATOM 1237 C C . GLU A 1 155 ? -31.200 10.841 4.246 1.00 62.19 155 GLU A C 1
ATOM 1239 O O . GLU A 1 155 ? -31.987 11.613 3.692 1.00 62.19 155 GLU A O 1
ATOM 1244 N N . LYS A 1 156 ? -30.204 10.249 3.572 1.00 60.91 156 LYS A N 1
ATOM 1245 C CA . LYS A 1 156 ? -30.010 10.431 2.127 1.00 60.91 156 LYS A CA 1
ATOM 1246 C C . LYS A 1 156 ? -31.133 9.817 1.295 1.00 60.91 156 LYS A C 1
ATOM 1248 O O . LYS A 1 156 ? -31.529 10.429 0.307 1.00 60.91 156 LYS A O 1
ATOM 1253 N N . GLU A 1 157 ? -31.639 8.651 1.686 1.00 57.19 157 GLU A N 1
ATOM 1254 C CA . GLU A 1 157 ? -32.754 7.986 0.998 1.00 57.19 157 GLU A CA 1
ATOM 1255 C C . GLU A 1 157 ? -34.068 8.769 1.185 1.00 57.19 157 GLU A C 1
ATOM 1257 O O . GLU A 1 157 ? -34.779 9.028 0.217 1.00 57.19 157 GLU A O 1
ATOM 1262 N N . CYS A 1 158 ? -34.335 9.280 2.393 1.00 46.91 158 CYS A N 1
ATOM 1263 C CA . CYS A 1 158 ? -35.534 10.080 2.687 1.00 46.91 158 CYS A CA 1
ATOM 1264 C C . CYS A 1 158 ? -35.562 11.441 1.952 1.00 46.91 158 CYS A C 1
ATOM 1266 O O . CYS A 1 158 ? -36.623 11.927 1.551 1.00 46.91 158 CYS A O 1
ATOM 1268 N N . GLY A 1 159 ? -34.397 12.061 1.730 1.00 46.91 159 GLY A N 1
ATOM 1269 C CA . GLY A 1 159 ? -34.283 13.332 1.003 1.00 46.91 159 GLY A CA 1
ATOM 1270 C C . GLY A 1 159 ? -34.501 13.231 -0.513 1.00 46.91 159 GLY A C 1
ATOM 1271 O O . GLY A 1 159 ? -34.819 14.237 -1.149 1.00 46.91 159 GLY A O 1
ATOM 1272 N N . GLN A 1 160 ? -34.356 12.042 -1.110 1.00 47.75 160 GLN A N 1
ATOM 1273 C CA . GLN A 1 160 ? -34.589 11.844 -2.546 1.00 47.75 160 GLN A CA 1
ATOM 1274 C C . GLN A 1 160 ? -36.083 11.722 -2.879 1.00 47.75 160 GLN A C 1
ATOM 1276 O O . GLN A 1 160 ? -36.525 12.296 -3.878 1.00 47.75 160 GLN A O 1
ATOM 1281 N N . ASP A 1 161 ? -36.880 11.109 -2.003 1.00 46.00 161 ASP A N 1
ATOM 1282 C CA . ASP A 1 161 ? -38.320 10.908 -2.226 1.00 46.00 161 ASP A CA 1
ATOM 1283 C C . ASP A 1 161 ? -39.145 12.209 -2.194 1.00 46.00 161 ASP A C 1
ATOM 1285 O O . ASP A 1 161 ? -40.195 12.298 -2.832 1.00 46.00 161 ASP A O 1
ATOM 1289 N N . GLN A 1 162 ? -38.667 13.268 -1.532 1.00 45.34 162 GLN A N 1
ATOM 1290 C CA . GLN A 1 162 ? -39.399 14.544 -1.461 1.00 45.34 162 GLN A CA 1
ATOM 1291 C C . GLN A 1 162 ? -39.220 15.442 -2.696 1.00 45.34 162 GLN A C 1
ATOM 1293 O O . GLN A 1 162 ? -40.017 16.355 -2.908 1.00 45.34 162 GLN A O 1
ATOM 1298 N N . THR A 1 163 ? -38.219 15.185 -3.546 1.00 42.62 163 THR A N 1
ATOM 1299 C CA . THR A 1 163 ? -37.976 16.002 -4.754 1.00 42.62 163 THR A CA 1
ATOM 1300 C C . THR A 1 163 ? -38.694 15.488 -6.003 1.00 42.62 163 THR A C 1
ATOM 1302 O O . THR A 1 163 ? -38.840 16.237 -6.966 1.00 42.62 163 THR A O 1
ATOM 1305 N N . SER A 1 164 ? -39.217 14.255 -5.989 1.00 44.00 164 SER A N 1
ATOM 1306 C CA . SER A 1 164 ? -39.923 13.680 -7.147 1.00 44.00 164 SER A CA 1
ATOM 1307 C C . SER A 1 164 ? -41.411 14.061 -7.231 1.00 44.00 164 SER A C 1
ATOM 1309 O O . SER A 1 164 ? -42.070 13.709 -8.209 1.00 44.00 164 SER A O 1
ATOM 1311 N N . GLY A 1 165 ? -41.965 14.758 -6.229 1.00 43.94 165 GLY A N 1
ATOM 1312 C CA . GLY A 1 165 ? -43.403 15.056 -6.147 1.00 43.94 165 GLY A CA 1
ATOM 1313 C C . GLY A 1 165 ? -43.855 16.423 -6.682 1.00 43.94 165 GLY A C 1
ATOM 1314 O O . GLY A 1 165 ? -45.054 16.628 -6.841 1.00 43.94 165 GLY A O 1
ATOM 1315 N N . MET A 1 166 ? -42.952 17.365 -6.979 1.00 46.38 166 MET A N 1
ATOM 1316 C CA . MET A 1 166 ? -43.327 18.697 -7.491 1.00 46.38 166 MET A CA 1
ATOM 1317 C C . MET A 1 166 ? -43.104 18.806 -9.002 1.00 46.38 166 MET A C 1
ATOM 1319 O O . MET A 1 166 ? -42.235 19.532 -9.474 1.00 46.38 166 MET A O 1
ATOM 1323 N N . SER A 1 167 ? -43.933 18.097 -9.767 1.00 40.22 167 SER A N 1
ATOM 1324 C CA . SER A 1 167 ? -44.178 18.439 -11.172 1.00 40.22 167 SER A CA 1
ATOM 1325 C C . SER A 1 167 ? -45.295 19.488 -11.199 1.00 40.22 167 SER A C 1
ATOM 1327 O O . SER A 1 167 ? -46.467 19.132 -11.128 1.00 40.22 167 SER A O 1
ATOM 1329 N N . MET A 1 168 ? -44.957 20.781 -11.219 1.00 40.50 168 MET A N 1
ATOM 1330 C CA . MET A 1 168 ? -45.935 21.812 -11.587 1.00 40.50 168 MET A CA 1
ATOM 1331 C C . MET A 1 168 ? -46.074 21.797 -13.106 1.00 40.50 168 MET A C 1
ATOM 1333 O O . MET A 1 168 ? -45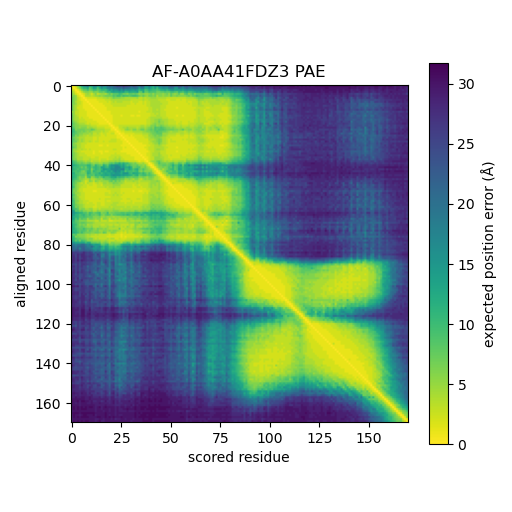.125 22.117 -13.819 1.00 40.50 168 MET A O 1
ATOM 1337 N N . GLU A 1 169 ? -47.255 21.400 -13.575 1.00 42.22 169 GLU A N 1
ATOM 1338 C CA . GLU A 1 169 ? -47.729 21.700 -14.922 1.00 42.22 169 GLU A CA 1
ATOM 1339 C C . GLU A 1 169 ? -47.721 23.219 -15.129 1.00 42.22 169 GLU A C 1
ATOM 1341 O O . GLU A 1 169 ? -48.356 23.942 -14.359 1.00 42.22 169 GLU A O 1
ATOM 1346 N N . LEU A 1 170 ? -47.015 23.678 -16.164 1.00 36.56 170 LEU A N 1
ATOM 1347 C CA . LEU A 1 170 ? -47.269 24.923 -16.893 1.00 36.56 170 LEU A CA 1
ATOM 1348 C C . LEU A 1 170 ? -46.815 24.746 -18.345 1.00 36.56 170 LEU A C 1
ATOM 1350 O O . LEU A 1 170 ? -45.656 24.317 -18.549 1.00 36.56 170 LEU A O 1
#

Secondary structure (DSSP, 8-state):
-----SSHHHHHHHHHHHHGGG---EEHHHHHHHHHHHHTT--BTTBPP-HHHHHHHHHHHHHSTT-SEEEEETTEEEES-HHHHS--PPPHHHHHHHHHHHHHHHHHIIIII---TTS-HHHHHHHHHHHHHHHHHHHHHHHHHHHHHHHHHHHHHHHHHTTSS-----

Mean predicted aligned error: 16.31 Å

Foldseek 3Di:
DDDDDQDLLRLLLVQLCVVQVVQDKDFQVRSVVRSLVVQVPPDRVNHGRDSVSNVVSVVCLQPPPPSQKHDQDVRIIHRHDNVVRPPDPDPPLVVLLVVLVVVLVVLCCVLPPPPDPPDDPVVNVVSNVVSVVVNVVSVVVNVVSVVVVVVVVVVVVVVVVVVVPDPDDD

Radius of gyration: 26.64 Å; Cα contacts (8 Å, |Δi|>4): 129; chains: 1; bounding box: 76×39×75 Å

Sequence (170 aa):
MHLYFHTNTEMALYYIKALLRDGDEHPMSEIYDYVMENCKGHAVMGEPMRATVISSALWRLANTDGSGYCRLRRGVYQMGDPKKTMRETPSLYERAIRIVSRAERELAGSFYVNLDQGMDLKTFIEAQKAGREVLDKLGQIKAELAAMQQEFTNEKECGQDQTSGMSMEL

Solvent-accessible surface area (backbone atoms only — not comparable to full-atom values): 9844 Å² total; per-residue (Å²): 132,86,87,83,57,92,37,57,47,57,47,38,42,51,44,50,53,58,63,32,63,81,48,50,84,42,44,50,66,58,54,47,51,53,40,52,63,76,37,64,94,53,49,43,92,80,44,70,82,47,72,69,48,45,52,50,35,52,51,49,43,42,72,39,88,90,62,47,28,23,61,70,49,96,58,28,36,29,38,38,61,54,79,81,47,53,71,68,79,67,49,73,63,62,50,50,54,50,53,50,57,47,51,49,52,57,47,49,45,50,46,73,72,58,67,63,100,78,65,56,71,65,61,48,51,52,48,38,51,53,43,48,57,52,46,52,51,48,51,49,53,53,50,51,53,51,49,53,53,51,51,58,52,52,53,55,57,61,61,55,66,69,69,75,70,75,77,78,88,129

pLDDT: mean 76.92, std 14.5, range [36.56, 93.94]

Nearest PDB structures (foldseek):
  7rro-assembly1_F4  TM=8.230E-01  e=3.152E+00  Bos taurus
  5izs-assembly2_D  TM=8.556E-01  e=4.478E+00  synthetic construct
  8to0-assembly1_BM  TM=8.230E-01  e=3.757E+00  Mus musculus

Organism: NCBI:txid358743